Protein AF-A0A0A2L3N9-F1 (afdb_monomer_lite)

Sequence (115 aa):
MAWGYFNNGLKAFVIIITYVFAKPSIEDSLDDTTGFVFYYIFQKATSTSIARATRLTAIILLPVIFSKILFNASTSRQTFASARDQGLPFANWIGKVDAKRDIPVNAIALSYVIS

Radius of gyration: 20.82 Å; chains: 1; bounding box: 45×39×54 Å

Structure (mmCIF, N/CA/C/O backbone):
data_AF-A0A0A2L3N9-F1
#
_entry.id   AF-A0A0A2L3N9-F1
#
loop_
_atom_site.group_PDB
_atom_site.id
_atom_site.type_symbol
_atom_site.label_atom_id
_atom_site.label_alt_id
_atom_site.label_comp_id
_atom_site.label_asym_id
_atom_site.label_entity_id
_atom_site.label_seq_id
_atom_site.pdbx_PDB_ins_code
_atom_site.Cartn_x
_atom_site.Cartn_y
_atom_site.Cartn_z
_atom_site.occupancy
_atom_site.B_iso_or_equiv
_atom_site.auth_seq_id
_atom_site.auth_comp_id
_atom_site.auth_asym_id
_atom_site.auth_atom_id
_atom_site.pdbx_PDB_model_num
ATOM 1 N N . MET A 1 1 ? -1.152 23.376 -2.090 1.00 73.69 1 MET A N 1
ATOM 2 C CA . MET A 1 1 ? -1.773 22.124 -2.590 1.00 73.69 1 MET A CA 1
ATOM 3 C C . MET A 1 1 ? -1.569 21.932 -4.097 1.00 73.69 1 MET A C 1
ATOM 5 O O . MET A 1 1 ? -1.026 20.903 -4.468 1.00 73.69 1 MET A O 1
ATOM 9 N N . ALA A 1 2 ? -1.888 22.911 -4.957 1.00 88.75 2 ALA A N 1
ATOM 10 C CA . ALA A 1 2 ? -1.763 22.792 -6.424 1.00 88.75 2 ALA A CA 1
ATOM 11 C C . ALA A 1 2 ? -0.369 22.363 -6.947 1.00 88.75 2 ALA A C 1
ATOM 13 O O . ALA A 1 2 ? -0.272 21.494 -7.810 1.00 88.75 2 ALA A O 1
ATOM 14 N N . TRP A 1 3 ? 0.716 22.901 -6.380 1.00 89.38 3 TRP A N 1
ATOM 15 C CA . TRP A 1 3 ? 2.089 22.601 -6.818 1.00 89.38 3 TRP A CA 1
ATOM 16 C C . TRP A 1 3 ? 2.485 21.121 -6.667 1.00 89.38 3 TRP A C 1
ATOM 18 O O . TRP A 1 3 ? 3.211 20.573 -7.493 1.00 89.38 3 TRP A O 1
ATOM 28 N N . GLY A 1 4 ? 1.976 20.446 -5.630 1.00 91.44 4 GLY A N 1
ATOM 29 C CA . GLY A 1 4 ? 2.250 19.025 -5.399 1.00 91.44 4 GLY A CA 1
ATOM 30 C C . GLY A 1 4 ? 1.638 18.133 -6.478 1.00 91.44 4 GLY A C 1
ATOM 31 O O . GLY A 1 4 ? 2.308 17.226 -6.970 1.00 91.44 4 GLY A O 1
ATOM 32 N N . TYR A 1 5 ? 0.403 18.438 -6.889 1.00 91.88 5 TYR A N 1
ATOM 33 C CA . TYR A 1 5 ? -0.281 17.723 -7.967 1.00 91.88 5 TYR A CA 1
ATOM 34 C C . TYR A 1 5 ? 0.438 17.898 -9.300 1.00 91.88 5 TYR A C 1
ATOM 36 O O . TYR A 1 5 ? 0.684 16.911 -9.988 1.00 91.88 5 TYR A O 1
ATOM 44 N N . PHE A 1 6 ? 0.847 19.126 -9.624 1.00 94.94 6 PHE A N 1
ATOM 45 C CA . PHE A 1 6 ? 1.571 19.398 -10.862 1.00 94.94 6 PHE A CA 1
ATOM 46 C C . PHE A 1 6 ? 2.908 18.645 -10.917 1.00 94.94 6 PHE A C 1
ATOM 48 O O . PHE A 1 6 ? 3.191 17.945 -11.886 1.00 94.94 6 PHE A O 1
ATOM 55 N N . ASN A 1 7 ? 3.692 18.691 -9.836 1.00 94.75 7 ASN A N 1
ATOM 56 C CA . ASN A 1 7 ? 4.972 17.983 -9.764 1.00 94.75 7 ASN A CA 1
ATOM 57 C C . ASN A 1 7 ? 4.815 16.459 -9.811 1.00 94.75 7 ASN A C 1
ATOM 59 O O . ASN A 1 7 ? 5.655 15.769 -10.388 1.00 94.75 7 ASN A O 1
ATOM 63 N N . ASN A 1 8 ? 3.780 15.904 -9.175 1.00 93.50 8 ASN A N 1
ATOM 64 C CA . ASN A 1 8 ? 3.515 14.468 -9.235 1.00 93.50 8 ASN A CA 1
ATOM 65 C C . ASN A 1 8 ? 3.078 14.046 -10.645 1.00 93.50 8 ASN A C 1
ATOM 67 O O . ASN A 1 8 ? 3.645 13.100 -11.187 1.00 93.50 8 ASN A O 1
ATOM 71 N N . GLY A 1 9 ? 2.165 14.805 -11.256 1.00 93.69 9 GLY A N 1
ATOM 72 C CA . GLY A 1 9 ? 1.702 14.582 -12.623 1.00 93.69 9 GLY A CA 1
ATOM 73 C C . GLY A 1 9 ? 2.838 14.648 -13.641 1.00 93.69 9 GLY A C 1
ATOM 74 O O . GLY A 1 9 ? 2.982 13.732 -14.445 1.00 93.69 9 GLY A O 1
ATOM 75 N N . LEU A 1 10 ? 3.709 15.659 -13.554 1.00 96.06 10 LEU A N 1
ATOM 76 C CA . LEU A 1 10 ? 4.873 15.783 -14.436 1.00 96.06 10 LEU A CA 1
ATOM 77 C C . LEU A 1 10 ? 5.815 14.576 -14.310 1.00 96.06 10 LEU A C 1
ATOM 79 O O . LEU A 1 10 ? 6.252 14.023 -15.317 1.00 96.06 10 LEU A O 1
ATOM 83 N N . LYS A 1 11 ? 6.093 14.117 -13.083 1.00 93.00 11 LYS A N 1
ATOM 84 C CA . LYS A 1 11 ? 6.920 12.921 -12.857 1.00 93.00 11 LYS A CA 1
ATOM 85 C C . LYS A 1 11 ? 6.272 11.660 -13.425 1.00 93.00 11 LYS A C 1
ATOM 87 O O . LYS A 1 11 ? 6.952 10.885 -14.092 1.00 93.00 11 LYS A O 1
ATOM 92 N N . ALA A 1 12 ? 4.975 11.465 -13.193 1.00 92.94 12 ALA A N 1
ATOM 93 C CA . ALA A 1 12 ? 4.237 10.333 -13.746 1.00 92.94 12 ALA A CA 1
ATOM 94 C C . ALA A 1 12 ? 4.261 10.350 -15.282 1.00 92.94 12 ALA A C 1
ATOM 96 O O . ALA A 1 12 ? 4.509 9.320 -15.902 1.00 92.94 12 ALA A O 1
ATOM 97 N N . PHE A 1 13 ? 4.096 11.525 -15.891 1.00 94.50 13 PHE A N 1
ATOM 98 C CA . PHE A 1 13 ? 4.135 11.698 -17.340 1.00 94.50 13 PHE A CA 1
ATOM 99 C C . PHE A 1 13 ? 5.493 11.311 -17.940 1.00 94.50 13 PHE A C 1
ATOM 101 O O . PHE A 1 13 ? 5.548 10.518 -18.879 1.00 94.50 13 PHE A O 1
ATOM 108 N N . VAL A 1 14 ? 6.597 11.786 -17.352 1.00 94.56 14 VAL A N 1
ATOM 109 C CA . VAL A 1 14 ? 7.959 11.425 -17.788 1.00 94.56 14 VAL A CA 1
ATOM 110 C C . VAL A 1 14 ? 8.208 9.919 -17.662 1.00 94.56 14 VAL A C 1
ATOM 112 O O . VAL A 1 14 ? 8.771 9.311 -18.576 1.00 94.56 14 VAL A O 1
ATOM 115 N N . ILE A 1 15 ? 7.765 9.297 -16.563 1.00 90.25 15 ILE A N 1
ATOM 116 C CA . ILE A 1 15 ? 7.898 7.847 -16.356 1.00 90.25 15 ILE A CA 1
ATOM 117 C C . ILE A 1 15 ? 7.112 7.077 -17.420 1.00 90.25 15 ILE A C 1
ATOM 119 O O . ILE A 1 15 ? 7.659 6.151 -18.011 1.00 90.25 15 ILE A O 1
ATOM 123 N N . ILE A 1 16 ? 5.866 7.469 -17.700 1.00 89.50 16 ILE A N 1
ATOM 124 C CA . ILE A 1 16 ? 5.018 6.806 -18.701 1.00 89.50 16 ILE A CA 1
ATOM 125 C C . ILE A 1 16 ? 5.640 6.899 -20.095 1.00 89.50 16 ILE A C 1
ATOM 127 O O . ILE A 1 16 ? 5.740 5.878 -20.772 1.00 89.50 16 ILE A O 1
ATOM 131 N N . ILE A 1 17 ? 6.111 8.081 -20.508 1.00 91.00 17 ILE A N 1
ATOM 132 C CA . ILE A 1 17 ? 6.797 8.251 -21.797 1.00 91.00 17 ILE A CA 1
ATOM 133 C C . ILE A 1 17 ? 8.010 7.324 -21.859 1.00 91.00 17 ILE A C 1
ATOM 135 O O . ILE A 1 17 ? 8.104 6.488 -22.755 1.00 91.00 17 ILE A O 1
ATOM 139 N N . THR A 1 18 ? 8.894 7.398 -20.864 1.00 86.75 18 THR A N 1
ATOM 140 C CA . THR A 1 18 ? 10.101 6.560 -20.810 1.00 86.75 18 THR A CA 1
ATOM 141 C C . THR A 1 18 ? 9.748 5.074 -20.888 1.00 86.75 18 THR A C 1
ATOM 143 O O . THR A 1 18 ? 10.379 4.320 -21.619 1.00 86.75 18 THR A O 1
ATOM 146 N N . TYR A 1 19 ? 8.692 4.653 -20.193 1.00 82.50 19 TYR A N 1
ATOM 147 C CA . TYR A 1 19 ? 8.210 3.276 -20.177 1.00 82.50 19 TYR A CA 1
ATOM 148 C C . TYR A 1 19 ? 7.640 2.811 -21.523 1.00 82.50 19 TYR A C 1
ATOM 150 O O . TYR A 1 19 ? 7.720 1.628 -21.851 1.00 82.50 19 TYR A O 1
ATOM 158 N N . VAL A 1 20 ? 7.026 3.698 -22.306 1.00 83.31 20 VAL A N 1
ATOM 159 C CA . VAL A 1 20 ? 6.544 3.376 -23.658 1.00 83.31 20 VAL A CA 1
ATOM 160 C C . VAL A 1 20 ? 7.715 3.225 -24.627 1.00 83.31 20 VAL A C 1
ATOM 162 O O . VAL A 1 20 ? 7.746 2.243 -25.358 1.00 83.31 20 VAL A O 1
ATOM 165 N N . PHE A 1 21 ? 8.702 4.121 -24.577 1.00 82.31 21 PHE A N 1
ATOM 166 C CA . PHE A 1 21 ? 9.860 4.091 -25.481 1.00 82.31 21 PHE A CA 1
ATOM 167 C C . PHE A 1 21 ? 10.908 3.024 -25.129 1.00 82.31 21 PHE A C 1
ATOM 169 O O . PHE A 1 21 ? 11.583 2.518 -26.017 1.00 82.31 21 PHE A O 1
ATOM 176 N N . ALA A 1 22 ? 11.051 2.659 -23.853 1.00 77.75 22 ALA A N 1
ATOM 177 C CA . ALA A 1 22 ? 12.003 1.638 -23.407 1.00 77.75 22 ALA A CA 1
ATOM 178 C C . ALA A 1 22 ? 11.495 0.193 -23.589 1.00 77.75 22 ALA A C 1
ATOM 180 O O . ALA A 1 22 ? 12.206 -0.751 -23.243 1.00 77.75 22 ALA A O 1
ATOM 181 N N . LYS A 1 23 ? 10.266 -0.001 -24.090 1.00 68.88 23 LYS A N 1
ATOM 182 C CA . LYS A 1 23 ? 9.707 -1.331 -24.357 1.00 68.88 23 LYS A CA 1
ATOM 183 C C . LYS A 1 23 ? 10.251 -1.898 -25.677 1.00 68.88 23 LYS A C 1
ATOM 185 O O . LYS A 1 23 ? 10.069 -1.255 -26.705 1.00 68.88 23 LYS A O 1
ATOM 190 N N . PRO A 1 24 ? 10.847 -3.105 -25.679 1.00 65.19 24 PRO A N 1
ATOM 191 C CA . PRO A 1 24 ? 11.388 -3.703 -26.900 1.00 65.19 24 PRO A CA 1
ATOM 192 C C . PRO A 1 24 ? 10.330 -4.358 -27.810 1.00 65.19 24 PRO A C 1
ATOM 194 O O . PRO A 1 24 ? 10.507 -4.347 -29.020 1.00 65.19 24 PRO A O 1
ATOM 197 N N . SER A 1 25 ? 9.246 -4.921 -27.263 1.00 70.56 25 SER A N 1
ATOM 198 C CA . SER A 1 25 ? 8.180 -5.611 -28.017 1.00 70.56 25 SER A CA 1
ATOM 199 C C . SER A 1 25 ? 6.909 -5.676 -27.163 1.00 70.56 25 SER A C 1
ATOM 201 O O . SER A 1 25 ? 7.001 -5.932 -25.957 1.00 70.56 25 SER A O 1
ATOM 203 N N . ILE A 1 26 ? 5.741 -5.368 -27.742 1.00 64.75 26 ILE A N 1
ATOM 204 C CA . ILE A 1 26 ? 4.454 -5.335 -27.023 1.00 64.75 26 ILE A CA 1
ATOM 205 C C . ILE A 1 26 ? 3.899 -6.751 -26.890 1.00 64.75 26 ILE A C 1
ATOM 207 O O . ILE A 1 26 ? 3.492 -7.121 -25.790 1.00 64.75 26 ILE A O 1
ATOM 211 N N . GLU A 1 27 ? 3.943 -7.540 -27.964 1.00 65.94 27 GLU A N 1
ATOM 212 C CA . GLU A 1 27 ? 3.503 -8.935 -27.973 1.00 65.94 27 GLU A CA 1
ATOM 213 C C . GLU A 1 27 ? 4.265 -9.771 -26.934 1.00 65.94 27 GLU A C 1
ATOM 215 O O . GLU A 1 27 ? 3.644 -10.390 -26.072 1.00 65.94 27 GLU A O 1
ATOM 220 N N . ASP A 1 28 ? 5.600 -9.675 -26.899 1.00 66.94 28 ASP A N 1
ATOM 221 C CA . ASP A 1 28 ? 6.409 -10.453 -25.943 1.00 66.94 28 ASP A CA 1
ATOM 222 C C . ASP A 1 28 ? 6.188 -10.023 -24.486 1.00 66.94 28 ASP A C 1
ATOM 224 O O . ASP A 1 28 ? 6.423 -10.794 -23.560 1.00 66.94 28 ASP A O 1
ATOM 228 N N . SER A 1 29 ? 5.769 -8.772 -24.260 1.00 65.62 29 SER A N 1
ATOM 229 C CA . SER A 1 29 ? 5.494 -8.277 -22.907 1.00 65.62 29 SER A CA 1
ATOM 230 C C . SER A 1 29 ? 4.141 -8.751 -22.372 1.00 65.62 29 SER A C 1
ATOM 232 O O . SER A 1 29 ? 3.942 -8.754 -21.157 1.00 65.62 29 SER A O 1
ATOM 234 N N . LEU A 1 30 ? 3.197 -9.065 -23.266 1.00 64.88 30 LEU A N 1
ATOM 235 C CA . LEU A 1 30 ? 1.858 -9.550 -22.925 1.00 64.88 30 LEU A CA 1
ATOM 236 C C . LEU A 1 30 ? 1.839 -11.072 -22.736 1.00 64.88 30 LEU A C 1
ATOM 238 O O . LEU A 1 30 ? 1.103 -11.549 -21.877 1.00 64.88 30 LEU A O 1
ATOM 242 N N . ASP A 1 31 ? 2.687 -11.797 -23.469 1.00 67.56 31 ASP A N 1
ATOM 243 C CA . ASP A 1 31 ? 2.869 -13.250 -23.339 1.00 67.56 31 ASP A CA 1
ATOM 244 C C . ASP A 1 31 ? 3.902 -13.655 -22.266 1.00 67.56 31 ASP A C 1
ATOM 246 O O . ASP A 1 31 ? 4.135 -14.845 -22.031 1.00 67.56 31 ASP A O 1
ATOM 250 N N . ASP A 1 32 ? 4.532 -12.692 -21.581 1.00 69.25 32 ASP A N 1
ATOM 251 C CA . ASP A 1 32 ? 5.512 -12.993 -20.536 1.00 69.25 32 ASP A CA 1
ATOM 252 C C . ASP A 1 32 ? 4.874 -13.766 -19.367 1.00 69.25 32 ASP A C 1
ATOM 254 O O . ASP A 1 32 ? 3.879 -13.349 -18.768 1.00 69.25 32 ASP A O 1
ATOM 258 N N . THR A 1 33 ? 5.507 -14.880 -18.984 1.00 64.75 33 THR A N 1
ATOM 259 C CA . THR A 1 33 ? 5.021 -15.812 -17.949 1.00 64.75 33 THR A CA 1
ATOM 260 C C . THR A 1 33 ? 4.810 -15.151 -16.585 1.00 64.75 33 THR A C 1
ATOM 262 O O . THR A 1 33 ? 4.045 -15.656 -15.763 1.00 64.75 33 THR A O 1
ATOM 265 N N . THR A 1 34 ? 5.461 -14.015 -16.319 1.00 72.31 34 THR A N 1
ATOM 266 C CA . THR A 1 34 ? 5.306 -13.294 -15.052 1.00 72.31 34 THR A CA 1
ATOM 267 C C . THR A 1 34 ? 3.961 -12.562 -14.961 1.00 72.31 34 THR A C 1
ATOM 269 O O . THR A 1 34 ? 3.548 -12.204 -13.862 1.00 72.31 34 THR A O 1
ATOM 272 N N . GLY A 1 35 ? 3.286 -12.286 -16.086 1.00 71.38 35 GLY A N 1
ATOM 273 C CA . GLY A 1 35 ? 2.028 -11.523 -16.138 1.00 71.38 35 GLY A CA 1
ATOM 274 C C . GLY A 1 35 ? 2.164 -10.037 -15.762 1.00 71.38 35 GLY A C 1
ATOM 275 O O . GLY A 1 35 ? 1.181 -9.297 -15.741 1.00 71.38 35 GLY A O 1
ATOM 276 N N . PHE A 1 36 ? 3.386 -9.577 -15.471 1.00 76.69 36 PHE A N 1
ATOM 277 C CA . PHE A 1 36 ? 3.694 -8.214 -15.053 1.00 76.69 36 PHE A CA 1
ATOM 278 C C . PHE A 1 36 ? 4.635 -7.541 -16.056 1.00 76.69 36 PHE A C 1
ATOM 280 O O . PHE A 1 36 ? 5.856 -7.676 -15.980 1.00 76.69 36 PHE A O 1
ATOM 287 N N . VAL A 1 37 ? 4.063 -6.719 -16.939 1.00 79.06 37 VAL A N 1
ATOM 288 C CA . VAL A 1 37 ? 4.779 -5.976 -17.997 1.00 79.06 37 VAL A CA 1
ATOM 289 C C . VAL A 1 37 ? 5.984 -5.182 -17.455 1.00 79.06 37 VAL A C 1
ATOM 291 O O . VAL A 1 37 ? 7.028 -5.104 -18.102 1.00 79.06 37 VAL A O 1
ATOM 294 N N . PHE A 1 38 ? 5.884 -4.618 -16.244 1.00 80.25 38 PHE A N 1
ATOM 295 C CA . PHE A 1 38 ? 6.978 -3.831 -15.658 1.00 80.25 38 PHE A CA 1
ATOM 296 C C . PHE A 1 38 ? 8.202 -4.692 -15.308 1.00 80.25 38 PHE A C 1
ATOM 298 O O . PHE A 1 38 ? 9.336 -4.222 -15.413 1.00 80.25 38 PHE A O 1
ATOM 305 N N . TYR A 1 39 ? 7.981 -5.951 -14.915 1.00 84.06 39 TYR A N 1
ATOM 306 C CA . TYR A 1 39 ? 9.049 -6.884 -14.572 1.00 84.06 39 TYR A CA 1
ATOM 307 C C . TYR A 1 39 ? 9.827 -7.297 -15.824 1.00 84.06 39 TYR A C 1
ATOM 309 O O . TYR A 1 39 ? 11.059 -7.264 -15.817 1.00 84.06 39 TYR A O 1
ATOM 317 N N . TYR A 1 40 ? 9.115 -7.578 -16.921 1.00 81.38 40 TYR A N 1
ATOM 318 C CA . TYR A 1 40 ? 9.709 -7.889 -18.224 1.00 81.38 40 TYR A CA 1
ATOM 319 C C . TYR A 1 40 ? 10.645 -6.772 -18.707 1.00 81.38 40 TYR A C 1
ATOM 321 O O . TYR A 1 40 ? 11.793 -7.016 -19.085 1.00 81.38 40 TYR A O 1
ATOM 329 N N . ILE A 1 41 ? 10.212 -5.514 -18.600 1.00 81.31 41 ILE A N 1
ATOM 330 C CA . ILE A 1 41 ? 11.032 -4.360 -18.996 1.00 81.31 41 ILE A CA 1
ATOM 331 C C . ILE A 1 41 ? 12.273 -4.228 -18.115 1.00 81.31 41 ILE A C 1
ATOM 333 O O . ILE A 1 41 ? 13.359 -3.979 -18.633 1.00 81.31 41 ILE A O 1
ATOM 337 N N . PHE A 1 42 ? 12.163 -4.439 -16.801 1.00 83.94 42 PHE A N 1
ATOM 338 C CA . PHE A 1 42 ? 13.338 -4.447 -15.923 1.00 83.94 42 PHE A CA 1
ATOM 339 C C . PHE A 1 42 ? 14.295 -5.592 -16.235 1.00 83.94 42 PHE A C 1
ATOM 341 O O . PHE A 1 42 ? 15.512 -5.416 -16.144 1.00 83.94 42 PHE A O 1
ATOM 348 N N . GLN A 1 43 ? 13.778 -6.747 -16.646 1.00 84.50 43 GLN A N 1
ATOM 349 C CA . GLN A 1 43 ? 14.601 -7.858 -17.100 1.00 84.50 43 GLN A CA 1
ATOM 350 C C . GLN A 1 43 ? 15.382 -7.480 -18.362 1.00 84.50 43 GLN A C 1
ATOM 352 O O . GLN A 1 43 ? 16.606 -7.612 -18.385 1.00 84.50 43 GLN A O 1
ATOM 357 N N . LYS A 1 44 ? 14.719 -6.908 -19.371 1.00 83.00 44 LYS A N 1
ATOM 358 C CA . LYS A 1 44 ? 15.378 -6.461 -20.608 1.00 83.00 44 LYS A CA 1
ATOM 359 C C . LYS A 1 44 ? 16.355 -5.306 -20.376 1.00 83.00 44 LYS A C 1
ATOM 361 O O . LYS A 1 44 ? 17.472 -5.348 -20.885 1.00 83.00 44 LYS A O 1
ATOM 366 N N . ALA A 1 45 ? 16.005 -4.342 -19.525 1.00 80.94 45 ALA A N 1
ATOM 367 C CA . ALA A 1 45 ? 16.877 -3.226 -19.153 1.00 80.94 45 ALA A CA 1
ATOM 368 C C . ALA A 1 45 ? 18.131 -3.661 -18.370 1.00 80.94 45 ALA A C 1
ATOM 370 O O . ALA A 1 45 ? 19.120 -2.934 -18.327 1.00 80.94 45 ALA A O 1
ATOM 371 N N . THR A 1 46 ? 18.120 -4.847 -17.753 1.00 83.94 46 THR A N 1
ATOM 372 C CA . THR A 1 46 ? 19.247 -5.383 -16.972 1.00 83.94 46 THR A CA 1
ATOM 373 C C . THR A 1 46 ? 20.013 -6.492 -17.695 1.00 83.94 46 THR A C 1
ATOM 375 O O . THR A 1 46 ? 20.559 -7.395 -17.054 1.00 83.94 46 THR A O 1
ATOM 378 N N . SER A 1 47 ? 20.073 -6.420 -19.029 1.00 79.00 47 SER A N 1
ATOM 379 C CA . SER A 1 47 ? 20.752 -7.407 -19.883 1.00 79.00 47 SER A CA 1
ATOM 380 C C . SER A 1 47 ? 20.206 -8.830 -19.701 1.00 79.00 47 SER A C 1
ATOM 382 O O . SER A 1 47 ? 20.956 -9.800 -19.740 1.00 79.00 47 SER A O 1
ATOM 384 N N . THR A 1 48 ? 18.896 -8.964 -19.472 1.00 77.81 48 THR A N 1
ATOM 385 C CA . THR A 1 48 ? 18.202 -10.248 -19.255 1.00 77.81 48 THR A CA 1
ATOM 386 C C . THR A 1 48 ? 18.624 -10.967 -17.960 1.00 77.81 48 THR A C 1
ATOM 388 O O . THR A 1 48 ? 18.414 -12.164 -17.786 1.00 77.81 48 THR A O 1
ATOM 391 N N . SER A 1 49 ? 19.203 -10.248 -16.991 1.00 83.94 49 SER A N 1
ATOM 392 C CA . SER A 1 49 ? 19.593 -10.835 -15.706 1.00 83.94 49 SER A CA 1
ATOM 393 C C . SER A 1 49 ? 18.441 -10.827 -14.697 1.00 83.94 49 SER A C 1
ATOM 395 O O . SER A 1 49 ? 18.105 -9.795 -14.112 1.00 83.94 49 SER A O 1
ATOM 397 N N . ILE A 1 50 ? 17.902 -12.013 -14.404 1.00 83.50 50 ILE A N 1
ATOM 398 C CA . ILE A 1 50 ? 16.819 -12.221 -13.424 1.00 83.50 50 ILE A CA 1
ATOM 399 C C . ILE A 1 50 ? 17.192 -11.640 -12.048 1.00 83.50 50 ILE A C 1
ATOM 401 O O . ILE A 1 50 ? 16.420 -10.897 -11.446 1.00 83.50 50 ILE A O 1
ATOM 405 N N . ALA A 1 51 ? 18.415 -11.885 -11.567 1.00 87.19 51 ALA A N 1
ATOM 406 C CA . ALA A 1 51 ? 18.869 -11.400 -10.259 1.00 87.19 51 ALA A CA 1
ATOM 407 C C . ALA A 1 51 ? 18.940 -9.862 -10.162 1.00 87.19 51 ALA A C 1
ATOM 409 O O . ALA A 1 51 ? 18.842 -9.289 -9.073 1.00 87.19 51 ALA A O 1
ATOM 410 N N . ARG A 1 52 ? 19.145 -9.163 -11.283 1.00 86.44 52 ARG A N 1
ATOM 411 C CA . ARG A 1 52 ? 19.171 -7.692 -11.321 1.00 86.44 52 ARG A CA 1
ATOM 412 C C . ARG A 1 52 ? 17.751 -7.132 -11.391 1.00 86.44 52 ARG A C 1
ATOM 414 O O . ARG A 1 52 ? 17.430 -6.237 -1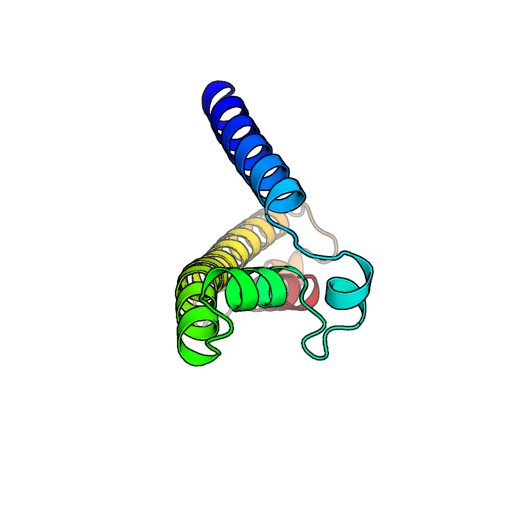0.611 1.00 86.44 52 ARG A O 1
ATOM 421 N N . ALA A 1 53 ? 16.899 -7.712 -12.233 1.00 86.94 53 ALA A N 1
ATOM 422 C CA . ALA A 1 53 ? 15.487 -7.350 -12.347 1.00 86.94 53 ALA A CA 1
ATOM 423 C C . ALA A 1 53 ? 14.725 -7.528 -11.022 1.00 86.94 53 ALA A C 1
ATOM 425 O O . ALA A 1 53 ? 14.000 -6.631 -10.585 1.00 86.94 53 ALA A O 1
ATOM 426 N N . THR A 1 54 ? 14.956 -8.645 -10.326 1.00 88.12 54 THR A N 1
ATOM 427 C CA . THR A 1 54 ? 14.338 -8.925 -9.023 1.00 88.12 54 THR A CA 1
ATOM 428 C C . THR A 1 54 ? 14.787 -7.935 -7.950 1.00 88.12 54 THR A C 1
ATOM 430 O O . THR A 1 54 ? 13.961 -7.482 -7.162 1.00 88.12 54 THR A O 1
ATOM 433 N N . ARG A 1 55 ? 16.061 -7.515 -7.939 1.00 90.06 55 ARG A N 1
ATOM 434 C CA . ARG A 1 55 ? 16.541 -6.487 -6.996 1.00 90.06 55 ARG A CA 1
ATOM 435 C C . ARG A 1 55 ? 15.886 -5.127 -7.231 1.00 90.06 55 ARG A C 1
ATOM 437 O O . ARG A 1 55 ? 15.443 -4.508 -6.270 1.00 90.06 55 ARG A O 1
ATOM 444 N N . LEU A 1 56 ? 15.783 -4.681 -8.485 1.00 89.75 56 LEU A N 1
ATOM 445 C CA . LEU A 1 56 ? 15.090 -3.430 -8.824 1.00 89.75 56 LEU A CA 1
ATOM 446 C C . LEU A 1 56 ? 13.609 -3.485 -8.434 1.00 89.75 56 LEU A C 1
ATOM 448 O O . LEU A 1 56 ? 13.080 -2.542 -7.853 1.00 89.75 56 LEU A O 1
ATOM 452 N N . THR A 1 57 ? 12.967 -4.625 -8.682 1.00 90.19 57 THR A N 1
ATOM 453 C CA . THR A 1 57 ? 11.571 -4.859 -8.298 1.00 90.19 57 THR A CA 1
ATOM 454 C C . THR A 1 57 ? 11.390 -4.811 -6.780 1.00 90.19 57 THR A C 1
ATOM 456 O O . THR A 1 57 ? 10.488 -4.135 -6.293 1.00 90.19 57 THR A O 1
ATOM 459 N N . ALA A 1 58 ? 12.277 -5.449 -6.014 1.00 91.69 58 ALA A N 1
ATOM 460 C CA . ALA A 1 58 ? 12.225 -5.440 -4.553 1.00 91.69 58 ALA A CA 1
ATOM 461 C C . ALA A 1 58 ? 12.361 -4.024 -3.965 1.00 91.69 58 ALA A C 1
ATOM 463 O O . ALA A 1 58 ? 11.640 -3.681 -3.028 1.00 91.69 58 ALA A O 1
ATOM 464 N N . ILE A 1 59 ? 13.228 -3.183 -4.544 1.00 93.44 59 ILE A N 1
ATOM 465 C CA . ILE A 1 59 ? 13.414 -1.783 -4.120 1.00 93.44 59 ILE A CA 1
ATOM 466 C C . ILE A 1 59 ? 12.121 -0.971 -4.264 1.00 93.44 59 ILE A C 1
ATOM 468 O O . ILE A 1 59 ? 11.867 -0.092 -3.446 1.00 93.44 59 ILE A O 1
ATOM 472 N N . ILE A 1 60 ? 11.293 -1.264 -5.270 1.00 91.38 60 ILE A N 1
ATOM 473 C CA . ILE A 1 60 ? 10.008 -0.584 -5.488 1.00 91.38 60 ILE A CA 1
ATOM 474 C C . ILE A 1 60 ? 8.897 -1.211 -4.638 1.00 91.38 60 ILE A C 1
ATOM 476 O O . ILE A 1 60 ? 8.069 -0.495 -4.079 1.00 91.38 60 ILE A O 1
ATOM 480 N N . LEU A 1 61 ? 8.874 -2.537 -4.501 1.00 92.50 61 LEU A N 1
ATOM 481 C CA . LEU A 1 61 ? 7.839 -3.227 -3.728 1.00 92.50 61 LEU A CA 1
ATOM 482 C C . LEU A 1 61 ? 7.923 -2.930 -2.230 1.00 92.50 61 LEU A C 1
ATOM 484 O O . LEU A 1 61 ? 6.886 -2.799 -1.583 1.00 92.50 61 LEU A O 1
ATOM 488 N N . LEU A 1 62 ? 9.130 -2.781 -1.682 1.00 95.38 62 LEU A N 1
ATOM 489 C CA . LEU A 1 62 ? 9.331 -2.483 -0.266 1.00 95.38 62 LEU A CA 1
ATOM 490 C C . LEU A 1 62 ? 8.552 -1.227 0.180 1.00 95.38 62 LEU A C 1
ATOM 492 O O . LEU A 1 62 ? 7.680 -1.363 1.041 1.00 95.38 62 LEU A O 1
ATOM 496 N N . PRO A 1 63 ? 8.753 -0.029 -0.406 1.00 95.12 63 PRO A N 1
ATOM 497 C CA . PRO A 1 63 ? 7.985 1.153 -0.028 1.00 95.12 63 PRO A CA 1
ATOM 498 C C . PRO A 1 63 ? 6.489 1.004 -0.319 1.00 95.12 63 PRO A C 1
ATOM 500 O O . PRO A 1 63 ? 5.689 1.498 0.467 1.00 95.12 63 PRO A O 1
ATOM 503 N N . VAL A 1 64 ? 6.084 0.281 -1.372 1.00 93.62 64 VAL A N 1
ATOM 504 C CA . VAL A 1 64 ? 4.660 0.023 -1.664 1.00 93.62 64 VAL A CA 1
ATOM 505 C C . VAL A 1 64 ? 3.984 -0.752 -0.530 1.00 93.62 64 VAL A C 1
ATOM 507 O O . VAL A 1 64 ? 2.874 -0.400 -0.127 1.00 93.62 64 VAL A O 1
ATOM 510 N N . ILE A 1 65 ? 4.646 -1.775 0.017 1.00 94.31 65 ILE A N 1
ATOM 511 C CA . ILE A 1 65 ? 4.122 -2.562 1.142 1.00 94.31 65 ILE A CA 1
ATOM 512 C C . ILE A 1 65 ? 3.950 -1.669 2.374 1.00 94.31 65 ILE A C 1
ATOM 514 O O . ILE A 1 65 ? 2.867 -1.636 2.962 1.00 94.31 65 ILE A O 1
ATOM 518 N N . PHE A 1 66 ? 4.975 -0.888 2.728 1.00 94.56 66 PHE A N 1
ATOM 519 C CA . PHE A 1 66 ? 4.876 0.054 3.846 1.00 94.56 66 PHE A CA 1
ATOM 520 C C . PHE A 1 66 ? 3.762 1.081 3.619 1.00 94.56 66 PHE A C 1
ATOM 522 O O . PHE A 1 66 ? 2.940 1.298 4.507 1.00 94.56 66 PHE A O 1
ATOM 529 N N . SER A 1 67 ? 3.667 1.666 2.422 1.00 94.31 67 SER A N 1
ATOM 530 C CA . SER A 1 67 ? 2.599 2.606 2.079 1.00 94.31 67 SER A CA 1
ATOM 531 C C . SER A 1 67 ? 1.2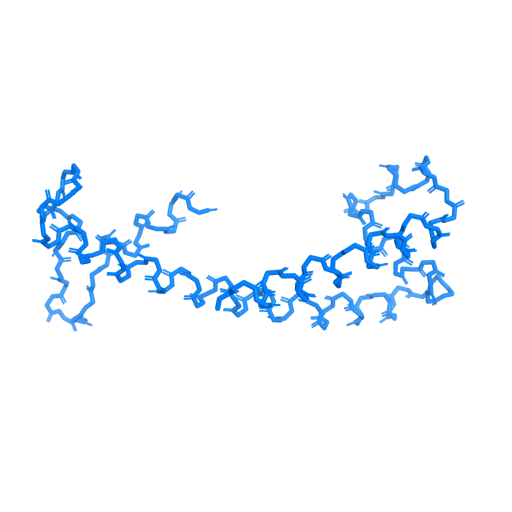10 1.990 2.231 1.00 94.31 67 SER A C 1
ATOM 533 O O . SER A 1 67 ? 0.333 2.651 2.777 1.00 94.31 67 SER A O 1
ATOM 535 N N . LYS A 1 68 ? 1.001 0.730 1.827 1.00 90.94 68 LYS A N 1
ATOM 536 C CA . LYS A 1 68 ? -0.285 0.037 2.017 1.00 90.94 68 LYS A CA 1
ATOM 537 C C . LYS A 1 68 ? -0.643 -0.126 3.494 1.00 90.94 68 LYS A C 1
ATOM 539 O O . LYS A 1 68 ? -1.783 0.139 3.868 1.00 90.94 68 LYS A O 1
ATOM 544 N N . ILE A 1 69 ? 0.322 -0.499 4.336 1.00 92.00 69 ILE A N 1
ATOM 545 C CA . ILE A 1 69 ? 0.106 -0.634 5.785 1.00 92.00 69 ILE A CA 1
ATOM 546 C C . ILE A 1 6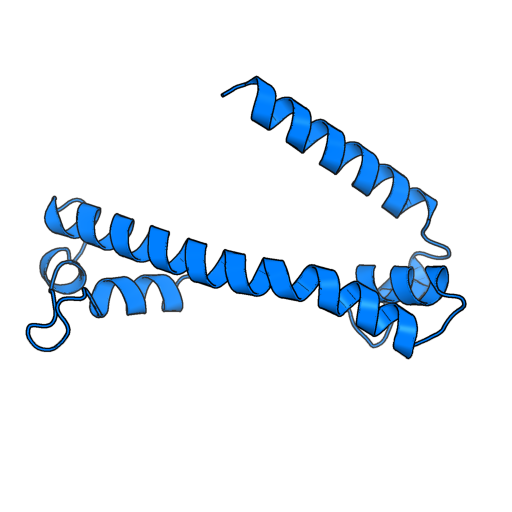9 ? -0.282 0.718 6.394 1.00 92.00 69 ILE A C 1
ATOM 548 O O . ILE A 1 69 ? -1.274 0.808 7.118 1.00 92.00 69 ILE A O 1
ATOM 552 N N . LEU A 1 70 ? 0.466 1.780 6.076 1.00 93.31 70 LEU A N 1
ATOM 553 C CA . LEU A 1 70 ? 0.189 3.126 6.585 1.00 93.31 70 LEU A CA 1
ATOM 554 C C . LEU A 1 70 ? -1.152 3.661 6.080 1.00 93.31 70 LEU A C 1
ATOM 556 O O . LEU A 1 70 ? -1.896 4.273 6.847 1.00 93.31 70 LEU A O 1
ATOM 560 N N . PHE A 1 71 ? -1.469 3.421 4.809 1.00 93.12 71 PHE A N 1
ATOM 561 C CA . PHE A 1 71 ? -2.735 3.832 4.222 1.00 93.12 71 PHE A CA 1
ATOM 562 C C . PHE A 1 71 ? -3.898 3.146 4.931 1.00 93.12 71 PHE A C 1
ATOM 564 O O . PHE A 1 71 ? -4.792 3.826 5.415 1.00 93.12 71 PHE A O 1
ATOM 571 N N . ASN A 1 72 ? -3.841 1.827 5.115 1.00 91.00 72 ASN A N 1
ATOM 572 C CA . ASN A 1 72 ? -4.888 1.096 5.819 1.00 91.00 72 ASN A CA 1
ATOM 573 C C . ASN A 1 72 ? -5.016 1.505 7.303 1.00 91.00 72 ASN A C 1
ATOM 575 O O . ASN A 1 72 ? -6.120 1.640 7.836 1.00 91.00 72 ASN A O 1
ATOM 579 N N . ALA A 1 73 ? -3.897 1.788 7.976 1.00 90.81 73 ALA A N 1
ATOM 580 C CA . ALA A 1 73 ? -3.912 2.331 9.335 1.00 90.81 73 ALA A CA 1
ATOM 581 C C . ALA A 1 73 ? -4.562 3.727 9.399 1.00 90.81 73 ALA A C 1
ATOM 583 O O . ALA A 1 73 ? -5.305 4.023 10.332 1.00 90.81 73 ALA A O 1
ATOM 584 N N . SER A 1 74 ? -4.320 4.582 8.402 1.00 93.19 74 SER A N 1
ATOM 585 C CA . SER A 1 74 ? -4.967 5.893 8.288 1.00 93.19 74 SER A CA 1
ATOM 586 C C . SER A 1 74 ? -6.462 5.756 7.996 1.00 93.19 74 SER A C 1
ATOM 588 O O . SER A 1 74 ? -7.285 6.343 8.698 1.00 93.19 74 SER A O 1
ATOM 590 N N . THR A 1 75 ? -6.823 4.924 7.017 1.00 92.62 75 THR A N 1
ATOM 591 C CA . THR A 1 75 ? -8.209 4.677 6.613 1.00 92.62 75 THR A CA 1
ATOM 592 C C . THR A 1 75 ? -9.022 4.099 7.761 1.00 92.62 75 THR A C 1
ATOM 594 O O . THR A 1 75 ? -10.088 4.615 8.051 1.00 92.62 75 THR A O 1
ATOM 597 N N . SER A 1 76 ? -8.522 3.101 8.495 1.00 92.25 76 SER A N 1
ATOM 598 C CA . SER A 1 76 ? -9.245 2.545 9.654 1.00 92.25 76 SER A CA 1
ATOM 599 C C . SER A 1 76 ? -9.503 3.570 10.769 1.00 92.25 76 SER A C 1
ATOM 601 O O . SER A 1 76 ? -10.577 3.545 11.369 1.00 92.25 76 SER A O 1
ATOM 603 N N . ARG A 1 77 ? -8.587 4.524 11.013 1.00 91.81 77 ARG A N 1
ATOM 604 C CA . ARG A 1 77 ? -8.826 5.653 11.938 1.00 91.81 77 ARG A CA 1
ATOM 605 C C . ARG A 1 77 ? -9.893 6.614 11.417 1.00 91.81 77 ARG A C 1
ATOM 607 O O . ARG A 1 77 ? -10.712 7.075 12.206 1.00 91.81 77 ARG A O 1
ATOM 614 N N . GLN A 1 78 ? -9.896 6.902 10.114 1.00 93.06 78 GLN A N 1
ATOM 615 C CA . GLN A 1 78 ? -10.925 7.734 9.478 1.00 93.06 78 GLN A CA 1
ATOM 616 C C . GLN A 1 78 ? -12.294 7.047 9.532 1.00 93.06 78 GLN A C 1
ATOM 618 O O . GLN A 1 78 ? -13.251 7.651 9.998 1.00 93.06 78 GLN A O 1
ATOM 623 N N . THR A 1 79 ? -12.366 5.761 9.178 1.00 92.00 79 THR A N 1
ATOM 624 C CA . THR A 1 79 ? -13.572 4.927 9.274 1.00 92.00 79 THR A CA 1
ATOM 625 C C . THR A 1 79 ? -14.120 4.899 10.700 1.00 92.00 79 THR A C 1
ATOM 627 O O . THR A 1 79 ? -15.321 5.063 10.905 1.00 92.00 79 THR A O 1
ATOM 630 N N . PHE A 1 80 ? -13.251 4.741 11.704 1.00 91.62 80 PHE A N 1
ATOM 631 C CA . PHE A 1 80 ? -13.651 4.807 13.107 1.00 91.62 80 PHE A CA 1
ATOM 632 C C . PHE A 1 80 ? -14.199 6.186 13.496 1.00 91.62 80 PHE A C 1
ATOM 634 O O . PHE A 1 80 ? -15.248 6.259 14.130 1.00 91.62 80 PHE A O 1
ATOM 641 N N . ALA A 1 81 ? -13.525 7.273 13.110 1.00 91.69 81 ALA A N 1
ATOM 642 C CA . ALA A 1 81 ? -13.995 8.628 13.391 1.00 91.69 81 ALA A CA 1
ATOM 643 C C . ALA A 1 81 ? -15.362 8.895 12.738 1.00 91.69 81 ALA A C 1
ATOM 645 O O . ALA A 1 81 ? -16.273 9.376 13.407 1.00 91.69 81 ALA A O 1
ATOM 646 N N . SER A 1 82 ? -15.550 8.482 11.481 1.00 90.94 82 SER A N 1
ATOM 647 C CA . SER A 1 82 ? -16.841 8.569 10.792 1.00 90.94 82 SER A CA 1
ATOM 648 C C . SER A 1 82 ? -17.928 7.732 11.469 1.00 90.94 82 SER A C 1
ATOM 650 O O . SER A 1 82 ? -19.070 8.173 11.555 1.00 90.94 82 SER A O 1
ATOM 652 N N . ALA A 1 83 ? -17.599 6.544 11.985 1.00 90.94 83 ALA A N 1
ATOM 653 C CA . ALA A 1 83 ? -18.542 5.725 12.746 1.00 90.94 83 ALA A CA 1
ATOM 654 C C . ALA A 1 83 ? -18.894 6.346 14.108 1.00 90.94 83 ALA A C 1
ATOM 656 O O . ALA A 1 83 ? -20.053 6.311 14.514 1.00 90.94 83 ALA A O 1
ATOM 657 N N . ARG A 1 84 ? -17.924 6.954 14.803 1.00 88.88 84 ARG A N 1
ATOM 658 C CA . ARG A 1 84 ? -18.162 7.685 16.057 1.00 88.88 84 ARG A CA 1
ATOM 659 C C . ARG A 1 84 ? -19.152 8.830 15.850 1.00 88.88 84 ARG A C 1
ATOM 661 O O . ARG A 1 84 ? -20.046 9.009 16.672 1.00 88.88 84 ARG A O 1
ATOM 668 N N . ASP A 1 85 ? -19.030 9.533 14.730 1.00 94.12 85 ASP A N 1
ATOM 669 C CA . ASP A 1 85 ? -19.887 10.665 14.379 1.00 94.12 85 ASP A CA 1
ATOM 670 C C . ASP A 1 85 ? -21.209 10.212 13.700 1.00 94.12 85 ASP A C 1
ATOM 672 O O . ASP A 1 85 ? -21.912 11.020 13.100 1.00 94.12 85 ASP A O 1
ATOM 676 N N . GLN A 1 86 ? -21.563 8.916 13.792 1.00 89.19 86 GLN A N 1
ATOM 677 C CA . GLN A 1 86 ? -22.768 8.289 13.214 1.00 89.19 86 GLN A CA 1
ATOM 678 C C . GLN A 1 86 ? -22.923 8.483 11.690 1.00 89.19 86 GLN A C 1
ATOM 680 O O . GLN A 1 86 ? -24.021 8.384 11.147 1.00 89.19 86 GLN A O 1
ATOM 685 N N . GLY A 1 87 ? -21.819 8.716 10.975 1.00 87.75 87 GLY A N 1
ATOM 686 C CA . GLY A 1 87 ? -21.795 8.959 9.529 1.00 87.75 87 GLY A CA 1
ATOM 687 C C . GLY A 1 87 ? -21.785 7.700 8.653 1.00 87.75 87 GLY A C 1
ATOM 688 O O . GLY A 1 87 ? -21.713 7.817 7.433 1.00 87.75 87 GLY A O 1
ATOM 689 N N . LEU A 1 88 ? -21.826 6.499 9.244 1.00 89.00 88 LEU A N 1
ATOM 690 C CA . LEU A 1 88 ? -21.780 5.219 8.529 1.00 89.00 88 LEU A CA 1
ATOM 691 C C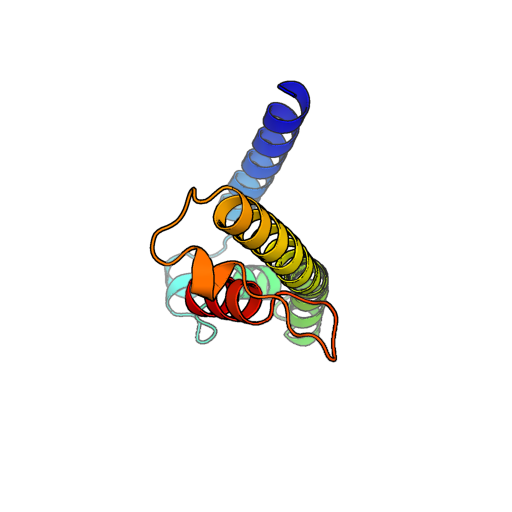 . LEU A 1 88 ? -22.963 4.314 8.906 1.00 89.00 88 LEU A C 1
ATOM 693 O O . LEU A 1 88 ? -23.369 4.288 10.073 1.00 89.00 88 LEU A O 1
ATOM 697 N N . PRO A 1 89 ? -23.485 3.502 7.966 1.00 85.19 89 PRO A N 1
ATOM 698 C CA . PRO A 1 89 ? -24.418 2.438 8.317 1.00 85.19 89 PRO A CA 1
ATOM 699 C C . PRO A 1 89 ? -23.735 1.467 9.290 1.00 85.19 89 PRO A C 1
ATOM 701 O O . PRO A 1 89 ? -22.558 1.148 9.139 1.00 85.19 89 PRO A O 1
ATOM 704 N N . PHE A 1 90 ? -24.464 1.008 10.310 1.00 87.56 90 PHE A N 1
ATOM 705 C CA . PHE A 1 90 ? -23.924 0.171 11.394 1.00 87.56 90 PHE A CA 1
ATOM 706 C C . PHE A 1 90 ? -22.810 0.838 12.231 1.00 87.56 90 PHE A C 1
ATOM 708 O O . PHE A 1 90 ? -21.963 0.148 12.803 1.00 87.56 90 PHE A O 1
ATOM 715 N N . ALA A 1 91 ? -22.844 2.170 12.368 1.00 86.88 91 ALA A N 1
ATOM 716 C CA . ALA A 1 91 ? -21.920 2.971 13.180 1.00 86.88 91 ALA A CA 1
ATOM 717 C C . ALA A 1 91 ? -21.629 2.393 14.580 1.00 86.88 91 ALA A C 1
ATOM 719 O O . ALA A 1 91 ? -20.478 2.377 15.006 1.00 86.88 91 ALA A O 1
ATOM 720 N N . ASN A 1 92 ? -22.630 1.833 15.268 1.00 86.81 92 ASN A N 1
ATOM 721 C CA . ASN A 1 92 ? -22.452 1.223 16.595 1.00 86.81 92 ASN A CA 1
ATOM 722 C C . ASN A 1 92 ? -21.540 -0.017 16.596 1.00 86.81 92 ASN A C 1
ATOM 724 O O . ASN A 1 92 ? -20.870 -0.291 17.589 1.00 86.81 92 ASN A O 1
ATOM 728 N N . TRP A 1 93 ? -21.504 -0.778 15.497 1.00 88.88 93 TRP A N 1
ATOM 729 C CA . TRP A 1 93 ? -20.609 -1.928 15.357 1.00 88.88 93 TRP A CA 1
ATOM 730 C C . TRP A 1 93 ? -19.210 -1.486 14.917 1.00 88.88 93 TRP A C 1
ATOM 732 O O . TRP A 1 93 ? -18.219 -1.914 15.507 1.00 88.88 93 TRP A O 1
ATOM 742 N N . ILE A 1 94 ? -19.124 -0.586 13.933 1.00 87.06 94 ILE A N 1
ATOM 743 C CA . ILE A 1 94 ? -17.852 -0.098 13.371 1.00 87.06 94 ILE A CA 1
ATOM 744 C C . ILE A 1 94 ? -17.085 0.760 14.392 1.00 87.06 94 ILE A C 1
ATOM 746 O O . ILE A 1 94 ? -15.869 0.637 14.527 1.00 87.06 94 ILE A O 1
ATOM 750 N N . GLY A 1 95 ? -17.801 1.596 15.145 1.00 85.81 95 GLY A N 1
ATOM 751 C CA . GLY A 1 95 ? -17.270 2.491 16.172 1.00 85.81 95 GLY A CA 1
ATOM 752 C C . GLY A 1 95 ? -16.965 1.813 17.510 1.00 85.81 95 GLY A C 1
ATOM 753 O O . GLY A 1 95 ? -16.604 2.494 18.466 1.00 85.81 95 GLY A O 1
ATOM 754 N N . LYS A 1 96 ? -17.109 0.486 17.624 1.00 88.94 96 LYS A N 1
ATOM 755 C CA . LYS A 1 96 ? -16.793 -0.234 18.862 1.00 88.94 96 LYS A CA 1
ATOM 756 C C . LYS A 1 96 ? -15.277 -0.387 19.027 1.00 88.94 96 LYS A C 1
ATOM 758 O O . LYS A 1 96 ? -14.614 -1.014 18.200 1.00 88.94 96 LYS A O 1
ATOM 763 N N . VAL A 1 97 ? -14.743 0.148 20.124 1.00 88.62 97 VAL A N 1
ATOM 764 C CA . VAL A 1 97 ? -13.341 -0.030 20.538 1.00 88.62 97 VAL A CA 1
ATOM 765 C C . VAL A 1 97 ? -13.224 -1.268 21.425 1.00 88.62 97 VAL A C 1
ATOM 767 O O . VAL A 1 97 ? -14.067 -1.502 22.292 1.00 88.62 97 VAL A O 1
ATOM 770 N N . ASP A 1 98 ? -12.198 -2.084 21.192 1.00 86.69 98 ASP A N 1
ATOM 771 C CA . ASP A 1 98 ? -11.892 -3.228 22.050 1.00 86.69 98 ASP A CA 1
ATOM 772 C C . ASP A 1 98 ? -11.226 -2.757 23.353 1.00 86.69 98 ASP A C 1
ATOM 774 O O . ASP A 1 98 ? -10.179 -2.117 23.310 1.00 86.69 98 ASP A O 1
ATOM 778 N N . ALA A 1 99 ? -11.805 -3.098 24.508 1.00 83.75 99 ALA A N 1
ATOM 779 C CA . ALA A 1 99 ? -11.342 -2.628 25.820 1.00 83.75 99 ALA A CA 1
ATOM 780 C C . ALA A 1 99 ? -9.998 -3.227 26.279 1.00 83.75 99 ALA A C 1
ATOM 782 O O . ALA A 1 99 ? -9.406 -2.742 27.235 1.00 83.75 99 ALA A O 1
ATOM 783 N N . LYS A 1 100 ? -9.516 -4.307 25.647 1.00 86.56 100 LYS A N 1
ATOM 784 C CA . LYS A 1 100 ? -8.233 -4.937 25.995 1.00 86.56 100 LYS A CA 1
ATOM 785 C C . LYS A 1 100 ? -7.076 -4.349 25.191 1.00 86.56 100 LYS A C 1
ATOM 787 O O . LYS A 1 100 ? -5.928 -4.442 25.616 1.00 86.56 100 LYS A O 1
ATOM 792 N N . ARG A 1 101 ? -7.363 -3.827 23.996 1.00 82.88 101 ARG A N 1
ATOM 793 C CA . ARG A 1 101 ? -6.352 -3.354 23.041 1.00 82.88 101 ARG A CA 1
ATOM 794 C C . ARG A 1 101 ? -6.449 -1.859 22.727 1.00 82.88 101 ARG A C 1
ATOM 796 O O . ARG A 1 101 ? -5.592 -1.377 21.997 1.00 82.88 101 ARG A O 1
ATOM 803 N N . ASP A 1 102 ? -7.480 -1.164 23.214 1.00 84.75 102 ASP A N 1
ATOM 804 C CA . ASP A 1 102 ? -7.779 0.257 22.966 1.00 84.75 102 ASP A CA 1
ATOM 805 C C . ASP A 1 102 ? -7.756 0.654 21.477 1.00 84.75 102 ASP A C 1
ATOM 807 O O . ASP A 1 102 ? -7.463 1.791 21.103 1.00 84.75 102 ASP A O 1
ATOM 811 N N . ILE A 1 103 ? -8.085 -0.297 20.594 1.00 86.00 103 ILE A N 1
ATOM 812 C CA . ILE A 1 103 ? -8.125 -0.100 19.140 1.00 86.00 103 ILE A CA 1
ATOM 813 C C . ILE A 1 103 ? -9.484 -0.515 18.555 1.00 86.00 103 ILE A C 1
ATOM 815 O O . ILE A 1 103 ? -10.096 -1.483 19.023 1.00 86.00 103 ILE A O 1
ATOM 819 N N . PRO A 1 104 ? -9.968 0.175 17.506 1.00 87.00 104 PRO A N 1
ATOM 820 C CA . PRO A 1 104 ? -11.227 -0.155 16.843 1.00 87.00 104 PRO A CA 1
ATOM 821 C C . PRO A 1 104 ? -11.043 -1.326 15.866 1.00 87.00 104 PRO A C 1
ATOM 823 O O . PRO A 1 104 ? -10.893 -1.142 14.658 1.00 87.00 104 PRO A O 1
ATOM 826 N N . VAL A 1 105 ? -11.039 -2.556 16.393 1.00 88.44 105 VAL A N 1
ATOM 827 C CA . VAL A 1 105 ? -10.786 -3.785 15.612 1.00 88.44 105 VAL A CA 1
ATOM 828 C C . VAL A 1 105 ? -11.792 -3.958 14.468 1.00 88.44 105 VAL A C 1
ATOM 830 O O . VAL A 1 105 ? -11.397 -4.352 13.374 1.00 88.44 105 VAL A O 1
ATOM 833 N N . ASN A 1 106 ? -13.062 -3.602 14.681 1.00 88.19 106 ASN A N 1
ATOM 834 C CA . ASN A 1 106 ? -14.108 -3.725 13.659 1.00 88.19 106 ASN A CA 1
ATOM 835 C C . ASN A 1 106 ? -13.875 -2.772 12.477 1.00 88.19 106 ASN A C 1
ATOM 837 O O . ASN A 1 106 ? -14.019 -3.178 11.327 1.00 88.19 106 ASN A O 1
ATOM 841 N N . ALA A 1 107 ? -13.443 -1.534 12.744 1.00 87.19 107 ALA A N 1
ATOM 842 C CA . ALA A 1 107 ? -13.077 -0.582 11.696 1.00 87.19 107 ALA A CA 1
ATOM 843 C C . ALA A 1 107 ? -11.829 -1.037 10.918 1.00 87.19 107 ALA A C 1
ATOM 845 O O . ALA A 1 107 ? -11.775 -0.881 9.702 1.00 87.19 107 ALA A O 1
ATOM 846 N N . ILE A 1 108 ? -10.845 -1.641 11.597 1.00 89.50 108 ILE A N 1
ATOM 847 C CA . ILE A 1 108 ? -9.651 -2.207 10.948 1.00 89.50 108 ILE A CA 1
ATOM 848 C C . ILE A 1 108 ? -10.029 -3.391 10.050 1.00 89.50 108 ILE A C 1
ATOM 850 O O . ILE A 1 108 ? -9.595 -3.444 8.900 1.00 89.50 108 ILE A O 1
ATOM 854 N N . ALA A 1 109 ? -10.843 -4.323 10.554 1.00 88.31 109 ALA A N 1
ATOM 855 C CA . ALA A 1 109 ? -11.303 -5.483 9.797 1.00 88.31 109 ALA A CA 1
ATOM 856 C C . ALA A 1 109 ? -12.098 -5.058 8.557 1.00 88.31 109 ALA A C 1
ATOM 858 O O . ALA A 1 109 ? -11.847 -5.564 7.468 1.00 88.31 109 ALA A O 1
ATOM 859 N N . LEU A 1 110 ? -12.991 -4.075 8.701 1.00 89.19 110 LEU A N 1
ATOM 860 C CA . LEU A 1 110 ? -13.756 -3.531 7.584 1.00 89.19 110 LEU A CA 1
ATOM 861 C C . LEU A 1 110 ? -12.842 -2.918 6.510 1.00 89.19 110 LEU A C 1
ATOM 863 O O . LEU A 1 110 ? -12.995 -3.238 5.334 1.00 89.19 110 LEU A O 1
ATOM 867 N N . SER A 1 111 ? -11.860 -2.096 6.899 1.00 88.56 111 SER A N 1
ATOM 868 C CA . SER A 1 111 ? -10.914 -1.497 5.946 1.00 88.56 111 SER A CA 1
ATOM 869 C C . SER A 1 111 ? -10.064 -2.540 5.209 1.00 88.56 111 SER A C 1
ATOM 871 O O . SER A 1 111 ? -9.769 -2.354 4.030 1.00 88.56 111 SER A O 1
ATOM 873 N N . TYR A 1 112 ? -9.710 -3.648 5.872 1.00 88.31 112 TYR A N 1
ATOM 874 C CA . TYR A 1 112 ? -8.993 -4.770 5.254 1.00 88.31 112 TYR A CA 1
ATOM 875 C C . TYR A 1 112 ? -9.853 -5.597 4.297 1.00 88.31 112 TYR A C 1
ATOM 877 O O . TYR A 1 112 ? -9.331 -6.071 3.300 1.00 88.31 112 TYR A O 1
ATOM 885 N N . VAL A 1 113 ? -11.136 -5.807 4.605 1.00 89.88 113 VAL A N 1
ATOM 886 C CA . VAL A 1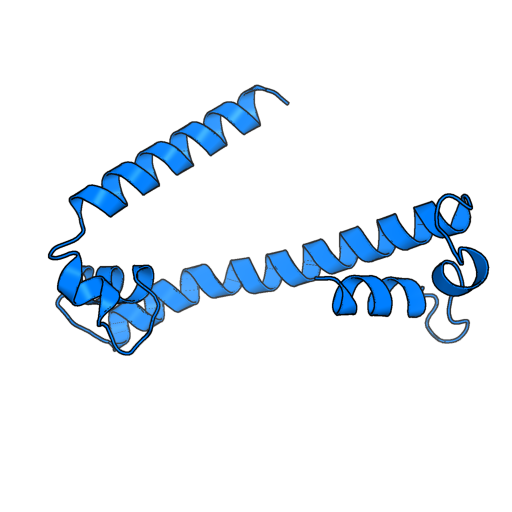 113 ? -12.040 -6.601 3.753 1.00 89.88 113 VAL A CA 1
ATOM 887 C C . VAL A 1 113 ? -12.395 -5.857 2.463 1.00 89.88 113 VAL A C 1
ATOM 889 O O . VAL A 1 113 ? -12.646 -6.492 1.444 1.00 89.88 113 VAL A O 1
ATOM 892 N N . ILE A 1 114 ? -12.435 -4.523 2.506 1.00 87.25 114 ILE A N 1
ATOM 893 C CA . ILE A 1 114 ? -12.807 -3.689 1.354 1.00 87.25 114 ILE A CA 1
ATOM 894 C C . ILE A 1 114 ? -11.609 -3.373 0.436 1.00 87.25 114 ILE A C 1
ATOM 896 O O . ILE A 1 114 ? -11.817 -3.202 -0.764 1.00 87.25 114 ILE A O 1
ATOM 900 N N . SER A 1 115 ? -10.391 -3.242 0.985 1.00 81.25 115 SER A N 1
ATOM 901 C CA . SER A 1 115 ? -9.172 -2.874 0.226 1.00 81.25 115 SER A CA 1
ATOM 902 C C . SER A 1 115 ? -8.628 -4.006 -0.638 1.00 81.25 115 SER A C 1
ATOM 904 O O . SER A 1 115 ? -8.086 -3.677 -1.719 1.00 81.25 115 SER A O 1
#

Secondary structure (DSSP, 8-state):
-HHHHHHHHHHHHHHHHHHHHT-S-HHHHHS-TTS-HHHHHHHHHTTT-HHHHHHHHHHHHHHHHHHHHHHHHHHHHHHHHHHHTT-STTHHHHTPPBTTTTB-HHHHHHHHHH-

Organism: Penicillium italicum (NCBI:txid40296)

InterPro domains:
  IPR002293 Amino acid/polyamine transporter I [PF13520] (9-115)

pLDDT: mean 86.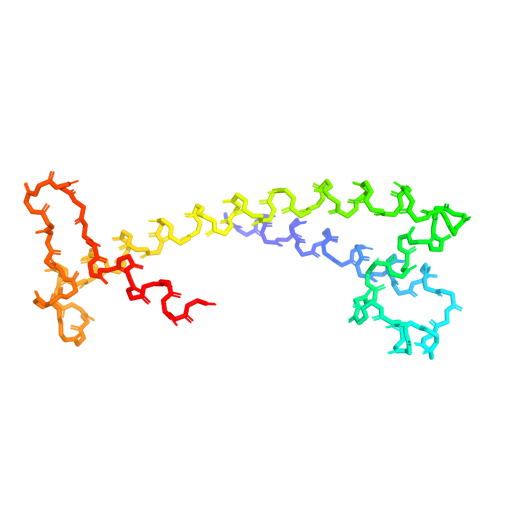02, std 8.01, range [64.75, 96.06]

Foldseek 3Di:
DVVVVVVVVVVVVVVVVCLVVLDPDDVCLCPDPVNDSQLVSLCVVVVNDNVRSVVVVCVVVVVVVVVVVVVLVVQLVVQLVCLVVVNDVVSVLQVDADPVPRHRVSSSVVSVVVD